Protein AF-A0A950VRS2-F1 (afdb_monomer_lite)

Secondary structure (DSSP, 8-state):
-HHHHHHHHHHH-SS-EEEEEETTHHHHHHHHHHH-GGGEEEEEEES-GGGSSS--PPPPSSHHHHHHHHHSSS-S-SSPPPHHHHHHH---GGGHHHHHHHHHHHHHHT-----PPP-

Radius of gyration: 16.04 Å; chains: 1; bounding box: 34×36×40 Å

pLDDT: mean 80.58, std 12.39, range [45.97, 95.31]

Structure (mmCIF, N/CA/C/O backbone):
data_AF-A0A950VRS2-F1
#
_entry.id   AF-A0A950VRS2-F1
#
loop_
_atom_site.group_PDB
_atom_site.id
_atom_site.type_symbol
_atom_site.label_atom_id
_atom_site.label_alt_id
_atom_site.label_comp_id
_atom_site.label_asym_id
_atom_site.label_entity_id
_atom_site.label_seq_id
_atom_site.pdbx_PDB_ins_code
_atom_site.Cartn_x
_atom_site.Cartn_y
_atom_site.Cartn_z
_atom_site.occupancy
_atom_site.B_iso_or_equiv
_atom_site.auth_seq_id
_atom_site.auth_comp_id
_atom_site.auth_asym_id
_atom_site.auth_atom_id
_atom_site.pdbx_PDB_model_num
ATOM 1 N N . MET A 1 1 ? -1.897 14.191 -4.324 1.00 53.47 1 MET A N 1
ATOM 2 C CA . MET A 1 1 ? -2.161 12.873 -3.709 1.00 53.47 1 MET A CA 1
ATOM 3 C C . MET A 1 1 ? -2.259 12.860 -2.183 1.00 53.47 1 MET A C 1
ATOM 5 O O . MET A 1 1 ? -3.172 12.195 -1.732 1.00 53.47 1 MET A O 1
ATOM 9 N N . ARG A 1 2 ? -1.428 13.569 -1.384 1.00 52.38 2 ARG A N 1
ATOM 10 C CA . ARG A 1 2 ? -1.489 13.465 0.104 1.00 52.38 2 ARG A CA 1
ATOM 11 C C . ARG A 1 2 ? -2.895 13.624 0.705 1.00 52.38 2 ARG A C 1
ATOM 13 O O . ARG A 1 2 ? -3.291 12.785 1.491 1.00 52.38 2 ARG A O 1
ATOM 20 N N . ARG A 1 3 ? -3.650 14.648 0.285 1.00 64.62 3 ARG A N 1
ATOM 21 C CA . ARG A 1 3 ? -5.054 14.836 0.696 1.00 64.62 3 ARG A CA 1
ATOM 22 C C . ARG A 1 3 ? -6.018 13.865 0.019 1.00 64.62 3 ARG A C 1
ATOM 24 O O . ARG A 1 3 ? -6.899 13.338 0.664 1.00 64.62 3 ARG A O 1
ATOM 31 N N . ALA A 1 4 ? -5.811 13.565 -1.262 1.00 75.88 4 ALA A N 1
ATOM 32 C CA . ALA A 1 4 ? -6.751 12.753 -2.034 1.00 75.88 4 ALA A CA 1
ATOM 33 C C . ALA A 1 4 ? -6.973 11.349 -1.441 1.00 75.88 4 ALA A C 1
ATOM 35 O O . ALA A 1 4 ? -8.105 10.885 -1.411 1.00 75.88 4 ALA A O 1
ATOM 36 N N . SER A 1 5 ? -5.918 10.684 -0.957 1.00 83.19 5 SER A N 1
ATOM 37 C CA . SER A 1 5 ? -6.047 9.339 -0.380 1.00 83.19 5 SER A CA 1
ATOM 38 C C . SER A 1 5 ? -6.738 9.348 0.984 1.00 83.19 5 SER A C 1
ATOM 40 O O . SER A 1 5 ? -7.622 8.528 1.211 1.00 83.19 5 SER A O 1
ATOM 42 N N . SER A 1 6 ? -6.384 10.272 1.880 1.00 87.75 6 SER A N 1
ATOM 43 C CA . SER A 1 6 ? -7.021 10.350 3.197 1.00 87.75 6 SER A CA 1
ATOM 44 C C . SER A 1 6 ? -8.434 10.927 3.141 1.00 87.75 6 SER A C 1
ATOM 46 O O . SER A 1 6 ? -9.313 10.433 3.842 1.00 87.75 6 SER A O 1
ATOM 48 N N . ASP A 1 7 ? -8.689 11.903 2.268 1.00 90.06 7 ASP A N 1
ATOM 49 C CA . ASP A 1 7 ? -10.033 12.424 1.999 1.00 90.06 7 ASP A CA 1
ATOM 50 C C . ASP A 1 7 ? -10.935 11.321 1.431 1.00 90.06 7 ASP A C 1
ATOM 52 O O . ASP A 1 7 ? -12.078 11.186 1.861 1.00 90.06 7 ASP A O 1
ATOM 56 N N . PHE A 1 8 ? -10.416 10.488 0.520 1.00 89.81 8 PHE A N 1
ATOM 57 C CA . PHE A 1 8 ? -11.150 9.331 0.011 1.00 89.81 8 PHE A CA 1
ATOM 58 C C . PHE A 1 8 ? -11.486 8.336 1.124 1.00 89.81 8 PHE A C 1
ATOM 60 O O . PHE A 1 8 ? -12.648 7.972 1.261 1.00 89.81 8 PHE A O 1
ATOM 67 N N . ILE A 1 9 ? -10.502 7.932 1.939 1.00 92.62 9 ILE A N 1
ATOM 68 C CA . ILE A 1 9 ? -10.727 6.989 3.047 1.00 92.62 9 ILE A CA 1
ATOM 69 C C . ILE A 1 9 ? -11.814 7.521 3.982 1.00 92.62 9 ILE A C 1
ATOM 71 O O . ILE A 1 9 ? -12.787 6.820 4.231 1.00 92.62 9 ILE A O 1
ATOM 75 N N . ARG A 1 10 ? -11.704 8.780 4.420 1.00 92.81 10 ARG A N 1
ATOM 76 C CA . ARG A 1 10 ? -12.702 9.421 5.293 1.00 92.81 10 ARG A CA 1
ATOM 77 C C . ARG A 1 10 ? -14.090 9.517 4.663 1.00 92.81 10 ARG A C 1
ATOM 79 O O . ARG A 1 10 ? -15.080 9.554 5.383 1.00 92.81 10 ARG A O 1
ATOM 86 N N . ALA A 1 11 ? -14.171 9.615 3.338 1.00 94.81 11 ALA A N 1
ATOM 87 C CA . ALA A 1 11 ? -15.443 9.706 2.633 1.00 94.81 11 ALA A CA 1
ATOM 88 C C . ALA A 1 11 ? -16.148 8.348 2.482 1.00 94.81 11 ALA A C 1
ATOM 90 O O . ALA A 1 11 ? -17.363 8.328 2.295 1.00 94.81 11 ALA A O 1
ATOM 91 N N . VAL A 1 12 ? -15.409 7.232 2.520 1.00 95.00 12 VAL A N 1
ATOM 92 C CA . VAL A 1 12 ? -15.947 5.897 2.192 1.00 95.00 12 VAL A CA 1
ATOM 93 C C . VAL A 1 12 ? -15.87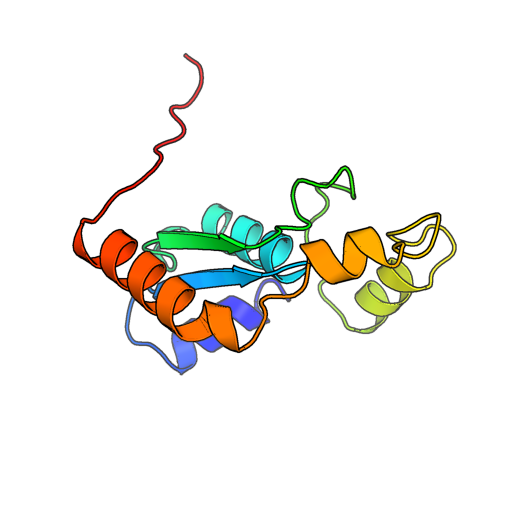0 4.885 3.334 1.00 95.00 12 VAL A C 1
ATOM 95 O O . VAL A 1 12 ? -16.558 3.869 3.275 1.00 95.00 12 VAL A O 1
ATOM 98 N N . VAL A 1 13 ? -15.061 5.145 4.361 1.00 93.19 13 VAL A N 1
ATOM 99 C CA . VAL A 1 13 ? -14.891 4.276 5.530 1.00 93.19 13 VAL A CA 1
ATOM 100 C C . VAL A 1 13 ? -15.084 5.085 6.809 1.00 93.19 13 VAL A C 1
ATOM 102 O O . VAL A 1 13 ? -14.532 6.174 6.954 1.00 93.19 13 VAL A O 1
ATOM 105 N N . ASP A 1 14 ? -15.834 4.524 7.755 1.00 91.62 14 ASP A N 1
ATOM 106 C CA . ASP A 1 14 ? -15.971 5.064 9.108 1.00 91.62 14 ASP A CA 1
ATOM 107 C C . ASP A 1 14 ? -14.961 4.386 10.048 1.00 91.62 14 ASP A C 1
ATOM 109 O O . ASP A 1 14 ? -15.263 3.383 10.694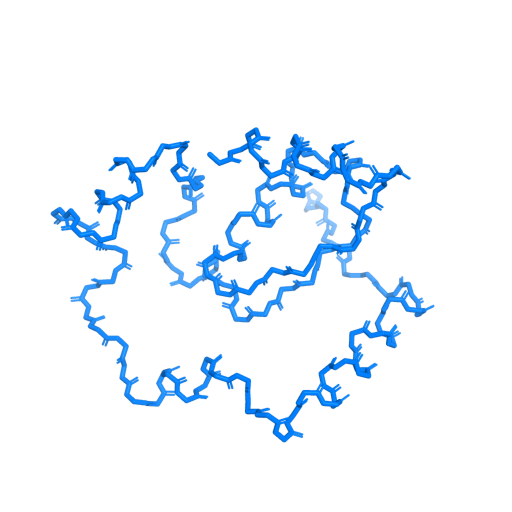 1.00 91.62 14 ASP A O 1
ATOM 113 N N . GLY A 1 15 ? -13.721 4.888 10.051 1.00 93.12 15 GLY A N 1
ATOM 114 C CA . GLY A 1 15 ? -12.643 4.394 10.914 1.00 93.12 15 GLY A CA 1
ATOM 115 C C . GLY A 1 15 ? -11.309 4.140 10.199 1.00 93.12 15 GLY A C 1
ATOM 116 O O . GLY A 1 15 ? -11.158 4.477 9.020 1.00 93.12 15 GLY A O 1
ATOM 117 N N . PRO A 1 16 ? -10.313 3.585 10.919 1.00 94.75 16 PRO A N 1
ATOM 118 C CA . PRO A 1 16 ? -9.022 3.237 10.340 1.00 94.75 16 PRO A CA 1
ATOM 119 C C . PRO A 1 16 ? -9.140 2.046 9.378 1.00 94.75 16 PRO A C 1
ATOM 121 O O . PRO A 1 16 ? -10.053 1.228 9.484 1.00 94.75 16 PRO A O 1
ATOM 124 N N . VAL A 1 17 ? -8.197 1.938 8.440 1.00 95.31 17 VAL A N 1
ATOM 125 C CA . VAL A 1 17 ? -8.188 0.889 7.409 1.00 95.31 17 VAL A CA 1
ATOM 126 C C . VAL A 1 17 ? -6.938 0.016 7.470 1.00 95.31 17 VAL A C 1
ATOM 128 O O . VAL A 1 17 ? -5.844 0.496 7.778 1.00 95.31 17 VAL A O 1
ATOM 131 N N . HIS A 1 18 ? -7.075 -1.250 7.069 1.00 94.62 18 HIS A N 1
ATOM 132 C CA . HIS A 1 18 ? -5.935 -2.040 6.607 1.00 94.62 18 HIS A CA 1
ATOM 133 C C . HIS A 1 18 ? -5.592 -1.599 5.180 1.00 94.62 18 HIS A C 1
ATOM 135 O O . HIS A 1 18 ? -6.338 -1.842 4.230 1.00 94.62 18 HIS A O 1
ATOM 141 N N . LEU A 1 19 ? -4.470 -0.905 5.033 1.00 93.69 19 LEU A N 1
ATOM 142 C CA . LEU A 1 19 ? -4.017 -0.342 3.776 1.00 93.69 19 LEU A CA 1
ATOM 143 C C . LEU A 1 19 ? -3.092 -1.322 3.057 1.00 93.69 19 LEU A C 1
ATOM 145 O O . LEU A 1 19 ? -1.955 -1.539 3.470 1.00 93.69 19 LEU A O 1
ATOM 149 N N . LEU A 1 20 ? -3.567 -1.874 1.945 1.00 93.50 20 LEU A N 1
ATOM 150 C CA . LEU A 1 20 ? -2.760 -2.674 1.031 1.00 93.50 20 LEU A CA 1
ATOM 151 C C . LEU A 1 20 ? -2.214 -1.780 -0.081 1.00 93.50 20 LEU A C 1
ATOM 153 O O . LEU A 1 20 ? -2.976 -1.114 -0.782 1.00 93.50 20 LEU A O 1
ATOM 157 N N . ALA A 1 21 ? -0.894 -1.754 -0.236 1.00 91.62 21 ALA A N 1
ATOM 158 C CA . ALA A 1 21 ? -0.209 -0.856 -1.152 1.00 91.62 21 ALA A CA 1
ATOM 159 C C . ALA A 1 21 ? 0.818 -1.613 -2.004 1.00 91.62 21 ALA A C 1
ATOM 161 O O . ALA A 1 21 ? 1.789 -2.179 -1.499 1.00 91.62 21 ALA A O 1
ATOM 162 N N . GLU A 1 22 ? 0.587 -1.605 -3.314 1.00 89.75 22 GLU A N 1
ATOM 163 C CA . GLU A 1 22 ? 1.346 -2.370 -4.302 1.00 89.75 22 GLU A CA 1
ATOM 164 C C . GLU A 1 22 ? 2.151 -1.435 -5.217 1.00 89.75 22 GLU A C 1
ATOM 166 O O . GLU A 1 22 ? 1.703 -0.325 -5.520 1.00 89.75 22 GLU A O 1
ATOM 171 N N . SER A 1 23 ? 3.360 -1.836 -5.623 1.00 86.69 23 SER A N 1
ATOM 172 C CA . SER A 1 23 ? 4.189 -1.077 -6.573 1.00 86.69 23 SER A CA 1
ATOM 173 C C . SER A 1 23 ? 4.438 0.380 -6.133 1.00 86.69 23 SER A C 1
ATOM 175 O O . SER A 1 23 ? 4.819 0.656 -4.988 1.00 86.69 23 SER A O 1
ATOM 177 N N . ALA A 1 24 ? 4.195 1.343 -7.031 1.00 79.56 24 ALA A N 1
ATOM 178 C CA . ALA A 1 24 ? 4.169 2.781 -6.766 1.00 79.56 24 ALA A CA 1
ATOM 179 C C . ALA A 1 24 ? 3.219 3.169 -5.617 1.00 79.56 24 ALA A C 1
ATOM 181 O O . ALA A 1 24 ? 3.498 4.118 -4.877 1.00 79.56 24 ALA A O 1
ATOM 182 N N . GLY A 1 25 ? 2.136 2.411 -5.422 1.00 85.38 25 GLY A N 1
ATOM 183 C CA . GLY A 1 25 ? 1.227 2.552 -4.291 1.00 85.38 25 GLY A CA 1
ATOM 184 C C . GLY A 1 25 ? 1.938 2.389 -2.951 1.00 85.38 25 GLY A C 1
ATOM 185 O O . GLY A 1 25 ? 1.590 3.095 -2.011 1.00 85.38 25 GLY A O 1
ATOM 186 N N . GLY A 1 26 ? 2.995 1.573 -2.869 1.00 88.38 26 GLY A N 1
ATOM 187 C CA . GLY A 1 26 ? 3.809 1.416 -1.660 1.00 88.38 26 GLY A CA 1
ATOM 188 C C . GLY A 1 26 ? 4.383 2.740 -1.142 1.00 88.38 26 GLY A C 1
ATOM 189 O O . GLY A 1 26 ? 4.354 2.997 0.057 1.00 88.38 26 GLY A O 1
ATOM 190 N N . ALA A 1 27 ? 4.827 3.636 -2.033 1.00 84.56 27 ALA A N 1
ATOM 191 C CA . ALA A 1 27 ? 5.301 4.963 -1.629 1.00 84.56 27 ALA A CA 1
ATOM 192 C C . ALA A 1 27 ? 4.163 5.828 -1.069 1.00 84.56 27 ALA A C 1
ATOM 194 O O . ALA A 1 27 ? 4.338 6.498 -0.052 1.00 84.56 27 ALA A O 1
ATOM 195 N N . ALA A 1 28 ? 2.989 5.800 -1.702 1.00 85.56 28 ALA A N 1
ATOM 196 C CA . ALA A 1 28 ? 1.821 6.519 -1.203 1.00 85.56 28 ALA A CA 1
ATOM 197 C C . ALA A 1 28 ? 1.338 5.966 0.147 1.00 85.56 28 ALA A C 1
ATOM 199 O O . ALA A 1 28 ? 1.070 6.748 1.057 1.00 85.56 28 ALA A O 1
ATOM 200 N N . GLY A 1 29 ? 1.293 4.639 0.294 1.00 90.31 29 GLY A N 1
ATOM 201 C CA . GLY A 1 29 ? 0.872 3.957 1.513 1.00 90.31 29 GLY A CA 1
ATOM 202 C C . GLY A 1 29 ? 1.792 4.235 2.698 1.00 90.31 29 GLY A C 1
ATOM 203 O O . GLY A 1 29 ? 1.302 4.605 3.761 1.00 90.31 29 GLY A O 1
ATOM 204 N N . CYS A 1 30 ? 3.115 4.171 2.504 1.00 89.88 30 CYS A N 1
ATOM 205 C CA . CYS A 1 30 ? 4.082 4.539 3.543 1.00 89.88 30 CYS A CA 1
ATOM 206 C C . CYS A 1 30 ? 3.897 5.990 4.008 1.00 89.88 30 CYS A C 1
ATOM 208 O O . CYS A 1 30 ? 3.834 6.255 5.206 1.00 89.88 30 CYS A O 1
ATOM 210 N N . TRP A 1 31 ? 3.775 6.941 3.075 1.00 88.06 31 TRP A N 1
ATOM 211 C CA . TRP A 1 31 ? 3.592 8.349 3.436 1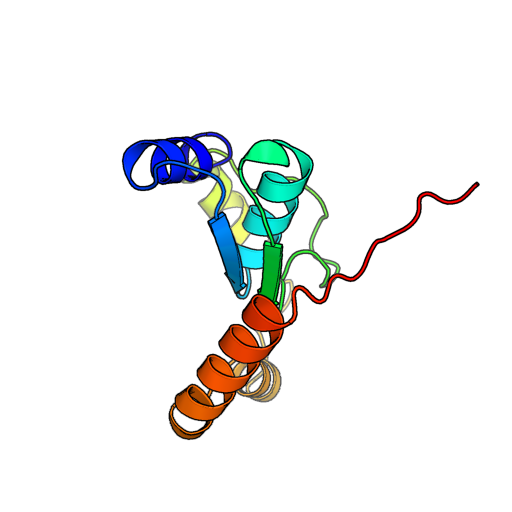.00 88.06 31 TRP A CA 1
ATOM 212 C C . TRP A 1 31 ? 2.254 8.615 4.129 1.00 88.06 31 TRP A C 1
ATOM 214 O O . TRP A 1 31 ? 2.214 9.436 5.041 1.00 88.06 31 TRP A O 1
ATOM 224 N N . LEU A 1 32 ? 1.178 7.931 3.734 1.00 90.06 32 LEU A N 1
ATOM 225 C CA . LEU A 1 32 ? -0.109 8.029 4.422 1.00 90.06 32 LEU A CA 1
ATOM 226 C C . LEU A 1 32 ? -0.014 7.490 5.856 1.00 90.06 32 LEU A C 1
ATOM 228 O O . LEU A 1 32 ? -0.441 8.175 6.777 1.00 90.06 32 LEU A O 1
ATOM 232 N N . ALA A 1 33 ? 0.603 6.322 6.055 1.00 91.81 33 ALA A N 1
ATOM 233 C CA . ALA A 1 33 ? 0.770 5.724 7.380 1.00 91.81 33 ALA A CA 1
ATOM 234 C C . ALA A 1 33 ? 1.632 6.588 8.320 1.00 91.81 33 ALA A C 1
ATOM 236 O O . ALA A 1 33 ? 1.330 6.698 9.502 1.00 91.81 33 ALA A O 1
ATOM 237 N N . VAL A 1 34 ? 2.677 7.241 7.796 1.00 89.62 34 VAL A N 1
ATOM 238 C CA . VAL A 1 34 ? 3.528 8.155 8.580 1.00 89.62 34 VAL A CA 1
ATOM 239 C C . VAL A 1 34 ? 2.795 9.447 8.944 1.00 89.62 34 VAL A C 1
ATOM 241 O O . VAL A 1 34 ? 2.921 9.935 10.064 1.00 89.62 34 VAL A O 1
ATOM 244 N N . LEU A 1 35 ? 2.068 10.041 7.995 1.00 88.56 35 LEU A N 1
ATOM 245 C CA . LEU A 1 35 ? 1.454 11.358 8.184 1.00 88.56 35 LEU A CA 1
ATOM 246 C C . LEU A 1 35 ? 0.105 11.294 8.903 1.00 88.56 35 LEU A C 1
ATOM 248 O O . LEU A 1 35 ? -0.265 12.244 9.589 1.00 88.56 35 LEU A O 1
ATOM 252 N N . GLU A 1 36 ? -0.637 10.204 8.728 1.00 92.75 36 GLU A N 1
ATOM 253 C CA . GLU A 1 36 ? -1.985 10.018 9.265 1.00 92.75 36 GLU A CA 1
ATOM 254 C C . GLU A 1 36 ? -2.114 8.639 9.941 1.00 92.75 36 GLU A C 1
ATOM 256 O O . GLU A 1 36 ? -2.977 7.846 9.564 1.00 92.75 36 GLU A O 1
ATOM 261 N N . PRO A 1 37 ? -1.284 8.334 10.960 1.00 92.75 37 PRO A N 1
ATOM 262 C CA . PRO A 1 37 ? -1.224 7.001 11.567 1.00 92.75 37 PRO A CA 1
ATOM 263 C C . PRO A 1 37 ? -2.561 6.559 12.175 1.00 92.75 37 PRO A C 1
ATOM 265 O O . PRO A 1 37 ? -2.877 5.379 12.175 1.00 92.75 37 PRO A O 1
ATOM 268 N N . ALA A 1 38 ? -3.396 7.502 12.626 1.00 93.25 38 ALA A N 1
ATOM 269 C CA . ALA A 1 38 ? -4.729 7.202 13.150 1.00 93.25 38 ALA A CA 1
ATOM 270 C C . ALA A 1 38 ? -5.726 6.697 12.085 1.00 93.25 38 ALA A C 1
ATOM 272 O O . ALA A 1 38 ? -6.777 6.181 12.450 1.00 93.25 38 ALA A O 1
ATOM 273 N N . LEU A 1 39 ? -5.434 6.864 10.788 1.00 94.44 39 LEU A N 1
ATOM 274 C CA . LEU A 1 39 ? -6.256 6.332 9.694 1.00 94.44 39 LEU A CA 1
ATOM 275 C C . LEU A 1 39 ? -5.798 4.952 9.208 1.00 94.44 39 LEU A C 1
ATOM 277 O O . LEU A 1 39 ? -6.520 4.326 8.436 1.00 94.44 39 LEU A O 1
ATOM 281 N N . 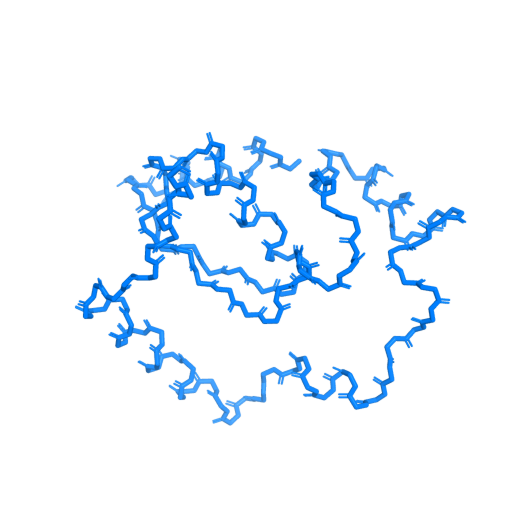VAL A 1 40 ? -4.613 4.484 9.603 1.00 94.38 40 VAL A N 1
ATOM 282 C CA . VAL A 1 40 ? -4.018 3.249 9.079 1.00 94.38 40 VAL A CA 1
ATOM 283 C C . VAL A 1 40 ? -3.810 2.267 10.223 1.00 94.38 40 VAL A C 1
ATOM 285 O O . VAL A 1 40 ? -2.863 2.401 10.991 1.00 94.38 40 VAL A O 1
ATOM 288 N N . ASP A 1 41 ? -4.680 1.261 10.314 1.00 93.75 41 ASP A N 1
ATOM 289 C CA . ASP A 1 41 ? -4.572 0.209 11.332 1.00 93.75 41 ASP A CA 1
ATOM 290 C C . ASP A 1 41 ? -3.445 -0.780 11.001 1.00 93.75 41 ASP A C 1
ATOM 292 O O . ASP A 1 41 ? -2.700 -1.248 11.860 1.00 93.75 41 ASP A O 1
ATOM 296 N N . SER A 1 42 ? -3.273 -1.090 9.714 1.00 92.44 42 SER A N 1
ATOM 297 C CA . SER A 1 42 ? -2.162 -1.915 9.233 1.00 92.44 42 SER A CA 1
ATOM 298 C C . SER A 1 42 ? -1.732 -1.475 7.844 1.00 92.44 42 SER A C 1
ATOM 300 O O . SER A 1 42 ? -2.574 -1.125 7.022 1.00 92.44 42 SER A O 1
ATOM 302 N N . LEU A 1 43 ? -0.431 -1.530 7.559 1.00 92.75 43 LEU A N 1
ATOM 303 C CA . LEU A 1 43 ? 0.123 -1.284 6.228 1.00 92.75 43 LEU A CA 1
ATOM 304 C C . LEU A 1 43 ? 0.716 -2.583 5.675 1.00 92.75 43 LEU A C 1
ATOM 306 O O . LEU A 1 43 ? 1.684 -3.109 6.220 1.00 92.75 43 LEU A O 1
ATOM 310 N N . ILE A 1 44 ? 0.150 -3.075 4.576 1.00 92.94 44 ILE A N 1
ATOM 311 C CA . ILE A 1 44 ? 0.595 -4.280 3.874 1.00 92.94 44 ILE A CA 1
ATOM 312 C C . ILE A 1 44 ? 1.230 -3.846 2.557 1.00 92.94 44 ILE A C 1
ATOM 314 O O . ILE A 1 44 ? 0.573 -3.246 1.705 1.00 92.94 44 ILE A O 1
ATOM 318 N N . LEU A 1 45 ? 2.515 -4.144 2.387 1.00 90.06 45 LEU A N 1
ATOM 319 C CA . LEU A 1 45 ? 3.293 -3.721 1.227 1.00 90.06 45 LEU A CA 1
ATOM 320 C C . LEU A 1 45 ? 3.562 -4.890 0.285 1.00 90.06 45 LEU A C 1
ATOM 322 O O . LEU A 1 45 ? 4.064 -5.930 0.705 1.00 90.06 45 LEU A O 1
ATOM 326 N N . VAL A 1 46 ? 3.289 -4.689 -1.004 1.00 89.44 46 VAL A N 1
ATOM 327 C CA . VAL A 1 46 ? 3.529 -5.680 -2.062 1.00 89.44 46 VAL A CA 1
ATOM 328 C C . VAL A 1 46 ? 4.420 -5.056 -3.128 1.00 89.44 46 VAL A C 1
ATOM 330 O O . VAL A 1 46 ? 4.050 -4.057 -3.736 1.00 89.44 46 VAL A O 1
ATOM 333 N N . ALA A 1 47 ? 5.621 -5.605 -3.328 1.00 86.19 47 ALA A N 1
ATOM 334 C CA . ALA A 1 47 ? 6.631 -5.041 -4.234 1.00 86.19 47 ALA A CA 1
ATOM 335 C C . ALA A 1 47 ? 6.774 -3.495 -4.123 1.00 86.19 47 ALA A C 1
ATOM 337 O O . ALA A 1 47 ? 6.653 -2.787 -5.125 1.00 86.19 47 ALA A O 1
ATOM 338 N N . PRO A 1 48 ? 6.964 -2.931 -2.911 1.00 85.19 48 PRO A N 1
ATOM 339 C CA . PRO A 1 48 ? 6.847 -1.491 -2.692 1.00 85.19 48 PRO A CA 1
ATOM 340 C C . PRO A 1 48 ? 7.980 -0.692 -3.349 1.00 85.19 48 PRO A C 1
ATOM 342 O O . PRO A 1 48 ? 9.145 -0.790 -2.962 1.00 85.19 48 PRO A O 1
ATOM 345 N N . ALA A 1 49 ? 7.621 0.229 -4.245 1.00 77.81 49 ALA A N 1
ATOM 346 C CA . ALA A 1 49 ? 8.576 1.140 -4.883 1.00 77.81 49 ALA A CA 1
ATOM 347 C C . ALA A 1 49 ? 9.241 2.121 -3.894 1.00 77.81 49 ALA A C 1
ATOM 349 O O . ALA A 1 49 ? 10.258 2.729 -4.218 1.00 77.81 49 ALA A O 1
ATOM 350 N N . ALA A 1 50 ? 8.691 2.262 -2.680 1.00 74.31 50 ALA A N 1
ATOM 351 C CA . ALA A 1 50 ? 9.204 3.135 -1.621 1.00 74.31 50 ALA A CA 1
ATOM 352 C C . ALA A 1 50 ? 10.650 2.821 -1.195 1.00 74.31 50 ALA A C 1
ATOM 354 O O . ALA A 1 50 ? 11.340 3.703 -0.681 1.00 74.31 50 ALA A O 1
ATOM 355 N N . PHE A 1 51 ? 11.094 1.573 -1.390 1.00 74.06 51 PHE A N 1
ATOM 356 C CA . PHE A 1 51 ? 12.396 1.082 -0.929 1.00 74.06 51 PHE A CA 1
ATOM 357 C C . PHE A 1 51 ? 13.348 0.699 -2.069 1.00 74.06 51 PHE A C 1
ATOM 359 O O . PHE A 1 51 ? 14.486 0.321 -1.813 1.00 74.06 51 PHE A O 1
ATOM 366 N N . ALA A 1 52 ? 12.925 0.829 -3.328 1.00 65.19 52 ALA A N 1
ATOM 367 C CA . ALA A 1 52 ? 13.675 0.373 -4.501 1.00 65.19 52 ALA A CA 1
ATOM 368 C C . ALA A 1 52 ? 14.812 1.330 -4.935 1.00 65.19 52 ALA A C 1
ATOM 370 O O . ALA A 1 52 ? 15.116 1.435 -6.118 1.00 65.19 52 ALA A O 1
ATOM 371 N N . GLY A 1 53 ? 15.394 2.113 -4.017 1.00 56.62 53 GLY A N 1
ATOM 372 C CA . GLY A 1 53 ? 16.411 3.135 -4.328 1.00 56.62 53 GLY A CA 1
ATOM 373 C C . GLY A 1 53 ? 15.892 4.357 -5.109 1.00 56.62 53 GLY A C 1
ATOM 374 O O . GLY A 1 53 ? 16.586 5.368 -5.219 1.00 56.62 53 GLY A O 1
ATOM 375 N N . ALA A 1 54 ? 14.652 4.311 -5.603 1.00 53.03 54 ALA A N 1
ATOM 376 C CA . ALA A 1 54 ? 13.936 5.452 -6.147 1.00 53.03 54 ALA A CA 1
ATOM 377 C C . ALA A 1 54 ? 13.598 6.424 -5.008 1.00 53.03 54 ALA A C 1
ATOM 379 O O . ALA A 1 54 ? 12.919 6.057 -4.056 1.00 53.03 54 ALA A O 1
ATOM 380 N N . SER A 1 55 ? 14.104 7.656 -5.118 1.00 55.66 55 SER A N 1
ATOM 381 C CA . SER A 1 55 ? 13.887 8.805 -4.226 1.00 55.66 55 SER A CA 1
ATOM 382 C C . SER A 1 55 ? 12.815 8.620 -3.134 1.00 55.66 55 SER A C 1
ATOM 384 O O . SER A 1 55 ? 11.621 8.547 -3.438 1.00 55.66 55 SER A O 1
ATOM 386 N N . HIS A 1 56 ? 13.232 8.707 -1.861 1.00 64.69 56 HIS A N 1
ATOM 387 C CA . HIS A 1 56 ? 12.351 8.799 -0.682 1.00 64.69 56 HIS A CA 1
ATOM 388 C C . HIS A 1 56 ? 11.467 10.059 -0.666 1.00 64.69 56 HIS A C 1
ATOM 390 O O . HIS A 1 56 ? 10.764 10.325 0.310 1.00 64.69 56 HIS A O 1
ATOM 396 N N . ALA A 1 57 ? 11.505 10.869 -1.727 1.00 69.50 57 ALA A N 1
ATOM 397 C CA . ALA A 1 57 ? 10.661 12.032 -1.847 1.00 69.50 57 ALA A CA 1
ATOM 398 C C . ALA A 1 57 ? 9.177 11.629 -1.835 1.00 69.50 57 ALA A C 1
ATOM 400 O O . ALA A 1 57 ? 8.786 10.650 -2.489 1.00 69.50 57 ALA A O 1
ATOM 401 N N . PRO A 1 58 ? 8.339 12.424 -1.151 1.00 68.56 58 PRO A N 1
ATOM 402 C CA . PRO A 1 58 ? 6.904 12.204 -1.111 1.00 68.56 58 PRO A CA 1
ATOM 403 C C . PRO A 1 58 ? 6.312 12.103 -2.520 1.00 68.56 58 PRO A C 1
ATOM 405 O O . PRO A 1 58 ? 6.829 12.724 -3.459 1.00 68.56 58 PRO A O 1
ATOM 408 N N . PRO A 1 59 ? 5.225 11.330 -2.692 1.00 72.12 59 PRO A N 1
ATOM 409 C CA . PRO A 1 59 ? 4.566 11.223 -3.980 1.00 72.12 59 PRO A CA 1
ATOM 410 C C . PRO A 1 59 ? 4.116 12.615 -4.459 1.00 72.12 59 PRO A C 1
ATOM 412 O O . PRO A 1 59 ? 3.664 13.430 -3.639 1.00 72.12 59 PRO A O 1
ATOM 415 N N . PRO A 1 60 ? 4.226 12.902 -5.770 1.00 76.31 60 PRO A N 1
ATOM 416 C CA . PRO A 1 60 ? 3.776 14.161 -6.348 1.00 76.31 60 PRO A CA 1
ATOM 417 C C . PRO A 1 60 ? 2.325 14.490 -5.981 1.00 76.31 60 PRO A C 1
ATOM 419 O O . PRO A 1 60 ? 1.465 13.611 -5.866 1.00 76.31 60 PRO A O 1
ATOM 422 N N . SER A 1 61 ? 2.030 15.772 -5.760 1.00 76.56 61 SER A N 1
ATOM 423 C CA . SER A 1 61 ? 0.695 16.194 -5.332 1.00 76.56 61 SER A CA 1
ATOM 424 C C . SER A 1 61 ? -0.273 16.487 -6.480 1.00 76.56 61 SER A C 1
ATOM 426 O O . SER A 1 61 ? -1.473 16.440 -6.207 1.00 76.56 61 SER A O 1
ATOM 428 N N . SER A 1 62 ? 0.215 16.703 -7.708 1.00 78.12 62 SER A N 1
ATOM 429 C CA . SER A 1 62 ? -0.581 17.014 -8.905 1.00 78.12 62 SER A CA 1
ATOM 430 C C . SER A 1 62 ? -0.294 16.054 -10.076 1.00 78.12 62 SER A C 1
ATOM 432 O O . SER A 1 62 ? 0.759 15.404 -10.073 1.00 78.12 62 SER A O 1
ATOM 434 N N . PRO A 1 63 ? -1.199 15.962 -11.072 1.00 76.19 63 PRO A N 1
ATOM 435 C CA . PRO A 1 63 ? -0.967 15.202 -12.302 1.00 76.19 63 PRO A CA 1
ATOM 436 C C . PRO A 1 63 ? 0.302 15.632 -13.051 1.00 76.19 63 PRO A C 1
ATOM 438 O O . PRO A 1 63 ? 1.101 14.780 -13.423 1.00 76.19 63 PRO A O 1
ATOM 441 N N . GLU A 1 64 ? 0.551 16.936 -13.182 1.00 82.50 64 GLU A N 1
ATOM 442 C CA . GLU A 1 64 ? 1.716 17.486 -13.896 1.00 82.50 64 GLU A CA 1
ATOM 443 C C . GLU A 1 64 ? 3.027 17.096 -13.200 1.00 82.50 64 GLU A C 1
ATOM 445 O O . GLU A 1 64 ? 4.017 16.729 -13.832 1.00 82.50 64 GLU A O 1
ATOM 450 N N . ALA A 1 65 ? 3.034 17.124 -11.866 1.00 79.94 65 ALA A N 1
ATOM 451 C CA . ALA A 1 65 ? 4.188 16.707 -11.082 1.00 79.94 65 ALA A CA 1
ATOM 452 C C . ALA A 1 65 ? 4.418 15.183 -11.151 1.00 79.94 65 ALA A C 1
ATOM 454 O O . ALA A 1 65 ? 5.555 14.726 -11.019 1.00 79.94 65 ALA A O 1
ATOM 455 N N . MET A 1 66 ? 3.360 14.392 -11.363 1.00 79.38 66 MET A N 1
ATOM 456 C CA . MET A 1 66 ? 3.477 12.956 -11.626 1.00 79.38 66 MET A CA 1
ATOM 457 C C . MET A 1 66 ? 4.066 12.697 -13.014 1.00 79.38 66 MET A C 1
ATOM 459 O O . MET A 1 66 ? 5.004 11.914 -13.135 1.00 79.38 66 MET A O 1
ATOM 463 N N . GLU A 1 67 ? 3.581 13.398 -1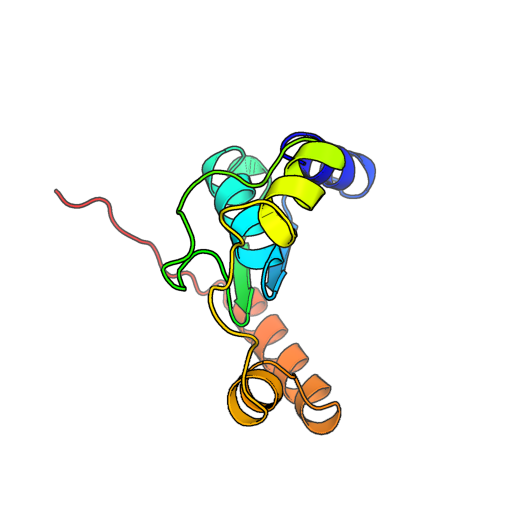4.038 1.00 76.06 67 GLU A N 1
ATOM 464 C CA . GLU A 1 67 ? 4.087 13.298 -15.409 1.00 76.06 67 GLU A CA 1
ATOM 465 C C . GLU A 1 67 ? 5.586 13.620 -15.478 1.00 76.06 67 GLU A C 1
ATOM 467 O O . GLU A 1 67 ? 6.367 12.837 -16.014 1.00 76.06 67 GLU A O 1
ATOM 472 N N . LEU A 1 68 ? 6.021 14.700 -14.821 1.00 78.75 68 LEU A N 1
ATOM 473 C CA . LEU A 1 68 ? 7.439 15.057 -14.713 1.00 78.75 68 LEU A CA 1
ATOM 474 C C . LEU A 1 68 ? 8.280 14.001 -13.980 1.00 78.75 68 LEU A C 1
ATOM 476 O O . LEU A 1 68 ? 9.447 13.813 -14.314 1.00 78.75 68 LEU A O 1
ATOM 480 N N . ARG A 1 69 ? 7.724 13.307 -12.980 1.00 76.00 69 ARG A N 1
ATOM 481 C CA . ARG A 1 69 ? 8.442 12.242 -12.259 1.00 76.00 69 ARG A CA 1
ATOM 482 C C . ARG A 1 69 ? 8.599 10.978 -13.108 1.00 76.00 69 ARG A C 1
ATOM 484 O O . ARG A 1 69 ? 9.604 10.282 -12.976 1.00 76.00 69 ARG A O 1
ATOM 491 N N . LEU A 1 70 ? 7.613 10.678 -13.951 1.00 73.56 70 LEU A N 1
ATOM 492 C CA . LEU A 1 70 ? 7.604 9.482 -14.795 1.00 73.56 70 LEU A CA 1
ATOM 493 C C . LEU A 1 70 ? 8.392 9.678 -16.095 1.00 73.56 70 LEU A C 1
ATOM 495 O O . LEU A 1 70 ? 9.156 8.798 -16.476 1.00 73.56 70 LEU A O 1
ATOM 499 N N . PHE A 1 71 ? 8.230 10.831 -16.747 1.00 75.25 71 PHE A N 1
ATOM 500 C CA . PHE A 1 71 ? 8.718 11.084 -18.108 1.00 75.25 71 PHE A CA 1
ATOM 501 C C . PHE A 1 71 ? 9.653 12.294 -18.220 1.00 75.25 71 PHE A C 1
ATOM 503 O O . PHE A 1 71 ? 10.129 12.609 -19.309 1.00 75.25 71 PHE A O 1
ATOM 510 N N . GLY A 1 72 ? 9.904 13.006 -17.120 1.00 75.75 72 GLY A N 1
ATOM 511 C CA . GLY A 1 72 ? 10.774 14.177 -17.120 1.00 75.75 72 GLY A CA 1
ATOM 512 C C . GLY A 1 72 ? 12.261 13.834 -17.274 1.00 75.75 72 GLY A C 1
ATOM 513 O O . GLY A 1 72 ? 12.645 12.670 -17.336 1.00 75.75 72 GLY A O 1
ATOM 514 N N . PRO A 1 73 ? 13.142 14.851 -17.275 1.00 73.94 73 PRO A N 1
ATOM 515 C CA . PRO A 1 73 ? 14.572 14.704 -17.584 1.00 73.94 73 PRO A CA 1
ATOM 516 C C . PRO A 1 73 ? 15.372 13.847 -16.583 1.00 73.94 73 PRO A C 1
ATOM 518 O O . PRO A 1 73 ? 16.543 13.562 -16.816 1.00 73.94 73 PRO A O 1
ATOM 521 N N . ARG A 1 74 ? 14.763 13.457 -15.457 1.00 70.00 74 ARG A N 1
ATOM 522 C CA . ARG A 1 74 ? 15.297 12.502 -14.477 1.00 70.00 74 ARG A CA 1
ATOM 523 C C . ARG A 1 74 ? 14.181 11.521 -14.102 1.00 70.00 74 ARG A C 1
ATOM 525 O O . ARG A 1 74 ? 13.573 11.691 -13.043 1.00 70.00 74 ARG A O 1
ATOM 532 N N . PRO A 1 75 ? 13.853 10.573 -14.993 1.00 65.81 75 PRO A N 1
ATOM 533 C CA . PRO A 1 75 ? 12.756 9.646 -14.764 1.00 65.81 75 PRO A CA 1
ATOM 534 C C . PRO A 1 75 ? 13.066 8.735 -13.572 1.00 65.81 75 PRO A C 1
ATOM 536 O O . PRO A 1 75 ? 14.226 8.488 -13.240 1.00 65.81 75 PRO A O 1
ATOM 539 N N . ALA A 1 76 ? 12.016 8.214 -12.934 1.00 64.56 76 ALA A N 1
ATOM 540 C CA . ALA A 1 76 ? 12.145 7.268 -11.824 1.00 64.56 76 ALA A CA 1
ATOM 541 C C . ALA A 1 76 ? 12.912 5.978 -12.193 1.00 64.56 76 ALA A C 1
ATOM 543 O O . ALA A 1 76 ? 13.398 5.292 -11.295 1.00 64.56 76 ALA A O 1
ATOM 544 N N . TRP A 1 77 ? 13.046 5.679 -13.489 1.00 61.69 77 TRP A N 1
ATOM 545 C CA . TRP A 1 77 ? 13.803 4.553 -14.028 1.00 61.69 77 TRP A CA 1
ATOM 546 C C . TRP A 1 77 ? 14.772 5.034 -15.110 1.00 61.69 77 TRP A C 1
ATOM 548 O O . TRP A 1 77 ? 14.352 5.680 -16.067 1.00 61.69 77 TRP A O 1
ATOM 558 N N . SER A 1 78 ? 16.060 4.716 -14.965 1.00 66.75 78 SER A N 1
ATOM 559 C CA . SER A 1 78 ? 17.087 5.004 -15.979 1.00 66.75 78 SER A CA 1
ATOM 560 C C . SER A 1 78 ? 17.060 4.013 -17.143 1.00 66.75 78 SER A C 1
ATOM 562 O O . SER A 1 78 ? 17.425 4.370 -18.259 1.00 66.75 78 SER A O 1
ATOM 564 N N . GLU A 1 79 ? 16.598 2.789 -16.887 1.00 70.75 79 GLU A N 1
ATOM 565 C CA . GLU A 1 79 ? 16.391 1.730 -17.872 1.00 70.75 79 GLU A CA 1
ATOM 566 C C . GLU A 1 79 ? 15.010 1.095 -17.644 1.00 70.75 79 GLU A C 1
ATOM 568 O O . GLU A 1 79 ? 14.549 1.028 -16.500 1.00 70.75 79 GLU A O 1
ATOM 573 N N . PRO A 1 80 ? 14.306 0.659 -18.703 1.00 68.94 80 PRO A N 1
ATOM 574 C CA . PRO A 1 80 ? 13.017 -0.001 -18.545 1.00 68.94 80 PRO A CA 1
ATOM 575 C C . PRO A 1 80 ? 13.167 -1.347 -17.807 1.00 68.94 80 PRO A C 1
ATOM 577 O O . PRO A 1 80 ? 14.166 -2.034 -18.015 1.00 68.94 80 PRO A O 1
ATOM 580 N N . PRO A 1 81 ? 12.157 -1.786 -17.026 1.00 73.25 81 PRO A N 1
ATOM 581 C CA . PRO A 1 81 ? 12.193 -3.083 -16.351 1.00 73.25 81 PRO A CA 1
ATOM 582 C C . PRO A 1 81 ? 12.351 -4.231 -17.350 1.00 73.25 81 PRO A C 1
ATOM 584 O O . PRO A 1 81 ? 11.647 -4.266 -18.376 1.00 73.25 81 PRO A O 1
ATOM 587 N N . THR A 1 82 ? 13.222 -5.183 -17.018 1.00 82.38 82 THR A N 1
ATOM 588 C CA . THR A 1 82 ? 13.436 -6.407 -17.794 1.00 82.38 82 THR A CA 1
ATOM 589 C C . THR A 1 82 ? 12.188 -7.296 -17.783 1.00 82.38 82 THR A C 1
ATOM 591 O O . THR A 1 82 ? 11.233 -7.078 -17.033 1.00 82.38 82 THR A O 1
ATOM 594 N N . GLY A 1 83 ? 12.163 -8.324 -18.637 1.00 79.62 83 GLY A N 1
ATOM 595 C CA . GLY A 1 83 ? 11.086 -9.319 -18.607 1.00 79.62 83 GLY A CA 1
ATOM 596 C C . GLY A 1 83 ? 11.010 -10.065 -17.270 1.00 79.62 83 GLY A C 1
ATOM 597 O O . GLY A 1 83 ? 9.913 -10.364 -16.803 1.00 79.62 83 GLY A O 1
ATOM 598 N N . GLU A 1 84 ? 12.160 -10.304 -16.639 1.00 81.19 84 GLU A N 1
ATOM 599 C CA . GLU A 1 84 ? 12.260 -10.933 -15.321 1.00 81.19 84 GLU A CA 1
ATOM 600 C C . GLU A 1 84 ? 11.710 -10.016 -14.223 1.00 81.19 84 GLU A C 1
ATOM 602 O O . GLU A 1 84 ? 10.870 -10.456 -13.440 1.00 81.19 84 GLU A O 1
ATOM 607 N N . ASP A 1 85 ? 12.058 -8.722 -14.242 1.00 77.00 85 ASP A N 1
ATOM 608 C CA . ASP A 1 85 ? 11.515 -7.735 -13.296 1.00 77.00 85 ASP A CA 1
ATOM 609 C C . ASP A 1 85 ? 9.986 -7.675 -13.364 1.00 77.00 85 ASP A C 1
ATOM 611 O O . ASP A 1 85 ? 9.296 -7.649 -12.346 1.00 77.00 85 ASP A O 1
ATOM 615 N N . ARG A 1 86 ? 9.428 -7.696 -14.581 1.00 78.88 86 ARG A N 1
ATOM 616 C CA . ARG A 1 86 ? 7.973 -7.691 -14.789 1.00 78.88 86 ARG A CA 1
ATOM 617 C C . ARG A 1 86 ? 7.317 -8.973 -14.289 1.00 78.88 86 ARG A C 1
ATOM 619 O O . ARG A 1 86 ? 6.227 -8.907 -13.728 1.00 78.88 86 ARG A O 1
ATOM 626 N N . ALA A 1 87 ? 7.954 -10.123 -14.498 1.00 77.62 87 ALA A N 1
ATOM 627 C CA . ALA A 1 87 ? 7.442 -11.405 -14.030 1.00 77.62 87 ALA A CA 1
ATOM 628 C C . ALA A 1 87 ? 7.465 -11.497 -12.498 1.00 77.62 87 ALA A C 1
ATOM 630 O O . ALA A 1 87 ? 6.493 -11.963 -11.911 1.00 77.62 87 ALA A O 1
ATOM 631 N N . ALA A 1 88 ? 8.526 -11.001 -11.856 1.00 75.12 88 ALA A N 1
ATOM 632 C CA . ALA A 1 88 ? 8.632 -10.922 -10.401 1.00 75.12 88 ALA A CA 1
ATOM 633 C C . ALA A 1 88 ? 7.642 -9.916 -9.788 1.00 75.12 88 ALA A C 1
ATOM 635 O O . ALA A 1 88 ? 7.190 -10.099 -8.659 1.00 75.12 88 ALA A O 1
ATOM 636 N N . HIS A 1 89 ? 7.289 -8.862 -10.530 1.00 80.06 89 HIS A N 1
ATOM 637 C CA . HIS A 1 89 ? 6.294 -7.877 -10.113 1.00 80.06 89 HIS A CA 1
ATOM 638 C C . HIS A 1 89 ? 4.851 -8.391 -10.222 1.00 80.06 89 HIS A C 1
ATOM 640 O O . HIS A 1 89 ? 3.983 -7.990 -9.450 1.00 80.06 89 HIS A O 1
ATOM 646 N N . ALA A 1 90 ? 4.579 -9.273 -11.183 1.00 79.94 90 ALA A N 1
ATOM 647 C CA . ALA A 1 90 ? 3.234 -9.755 -11.440 1.00 79.94 90 ALA A CA 1
ATOM 648 C C . ALA A 1 90 ? 2.778 -10.754 -10.368 1.00 79.94 90 ALA A C 1
ATOM 650 O O . ALA A 1 90 ? 3.417 -11.779 -10.141 1.00 79.94 90 ALA A O 1
ATOM 651 N N . LEU A 1 91 ? 1.602 -10.516 -9.779 1.00 77.81 91 LEU A N 1
ATOM 652 C CA . LEU A 1 91 ? 0.884 -11.551 -9.040 1.00 77.81 91 LEU A CA 1
ATOM 653 C C . LEU A 1 91 ? 0.108 -12.419 -10.049 1.00 77.81 91 LEU A C 1
ATOM 655 O O . LEU A 1 91 ? -0.880 -11.946 -10.619 1.00 77.81 91 LEU A O 1
ATOM 659 N N . PRO A 1 92 ? 0.512 -13.675 -10.315 1.00 79.50 92 PRO A N 1
ATOM 660 C CA . PRO A 1 92 ? -0.223 -14.516 -11.249 1.00 79.50 92 PRO A CA 1
ATOM 661 C C . PRO A 1 92 ? -1.614 -14.829 -10.689 1.00 79.50 92 PRO A C 1
ATOM 663 O O . PRO A 1 92 ? -1.772 -15.052 -9.491 1.00 79.50 92 PRO A O 1
ATOM 666 N N . VAL A 1 93 ? -2.624 -14.937 -11.561 1.00 82.56 93 VAL A N 1
ATOM 667 C CA . VAL A 1 93 ? -4.014 -15.255 -11.162 1.00 82.56 93 VAL A CA 1
ATOM 668 C C . VAL A 1 93 ? -4.089 -16.521 -10.300 1.00 82.56 93 VAL A C 1
ATOM 670 O O . VAL A 1 93 ? -4.869 -16.593 -9.351 1.00 82.56 93 VAL A O 1
ATOM 673 N N . ALA A 1 94 ? -3.235 -17.507 -10.589 1.00 82.94 94 ALA A N 1
ATOM 674 C CA . ALA A 1 94 ? -3.125 -18.739 -9.813 1.00 82.94 94 ALA A CA 1
ATOM 675 C C . ALA A 1 94 ? -2.732 -18.502 -8.340 1.00 82.94 94 ALA A C 1
ATOM 677 O O . ALA A 1 94 ? -3.140 -19.271 -7.472 1.00 82.94 94 ALA A O 1
ATOM 678 N N . ALA A 1 95 ? -1.997 -17.427 -8.044 1.00 84.75 95 ALA A N 1
ATOM 679 C CA . ALA A 1 95 ? -1.591 -17.050 -6.695 1.00 84.75 95 ALA A CA 1
ATOM 680 C C . ALA A 1 95 ? -2.623 -16.172 -5.967 1.00 84.75 95 ALA A C 1
ATOM 682 O O . ALA A 1 95 ? -2.503 -16.008 -4.757 1.00 84.75 95 ALA A O 1
ATOM 683 N N . CYS A 1 96 ? -3.665 -15.650 -6.632 1.00 87.38 96 CYS A N 1
ATOM 684 C CA . CYS A 1 96 ? -4.635 -14.741 -6.002 1.00 87.38 96 CYS A CA 1
ATOM 685 C C . CYS A 1 96 ? -5.302 -15.341 -4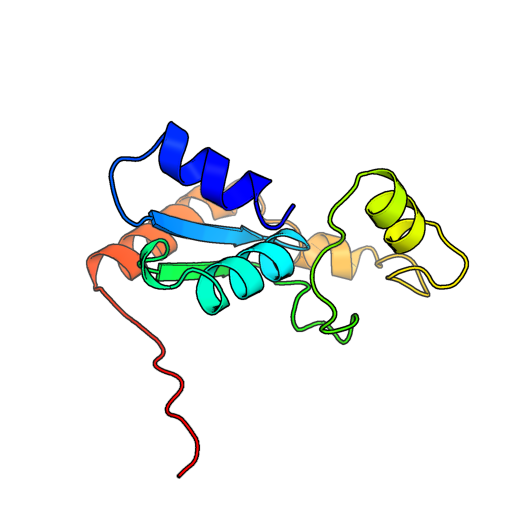.758 1.00 87.38 96 CYS A C 1
ATOM 687 O O . CYS A 1 96 ? -5.453 -14.658 -3.751 1.00 87.38 96 CYS A O 1
ATOM 689 N N . ARG A 1 97 ? -5.675 -16.629 -4.797 1.00 90.25 97 ARG A N 1
ATOM 690 C CA . ARG A 1 97 ? -6.285 -17.296 -3.632 1.00 90.25 97 ARG A CA 1
ATOM 691 C C . ARG A 1 97 ? -5.320 -17.383 -2.456 1.00 90.25 97 ARG A C 1
ATOM 693 O O . ARG A 1 97 ? -5.715 -17.120 -1.328 1.00 90.25 97 ARG A O 1
ATOM 700 N N . GLN A 1 98 ? -4.068 -17.733 -2.733 1.00 89.19 98 GLN A N 1
ATOM 701 C CA . GLN A 1 98 ? -3.029 -17.817 -1.713 1.00 89.19 98 GLN A CA 1
ATOM 702 C C . GLN A 1 98 ? -2.696 -16.434 -1.147 1.00 89.19 98 GLN A C 1
ATOM 704 O O . GLN A 1 98 ? -2.520 -16.298 0.057 1.00 89.19 98 GLN A O 1
ATOM 709 N N . PHE A 1 99 ? -2.665 -15.409 -1.997 1.00 90.25 99 PHE A N 1
ATOM 710 C CA . PHE A 1 99 ? -2.448 -14.028 -1.589 1.00 90.25 99 PHE A CA 1
ATOM 711 C C . PHE A 1 99 ? -3.549 -13.527 -0.650 1.00 90.25 99 PHE A C 1
ATOM 713 O O . PHE A 1 99 ? -3.243 -13.018 0.423 1.00 90.25 99 PHE A O 1
ATOM 720 N N . VAL A 1 100 ? -4.821 -13.729 -1.014 1.00 91.62 100 VAL A N 1
ATOM 721 C CA . VAL A 1 100 ? -5.954 -13.360 -0.151 1.00 91.62 100 VAL A CA 1
ATOM 722 C C . VAL A 1 100 ? -5.884 -14.112 1.173 1.00 91.62 100 VAL A C 1
ATOM 724 O O . VAL A 1 100 ? -5.977 -13.481 2.217 1.00 91.62 100 VAL A O 1
ATOM 727 N N . ALA A 1 101 ? -5.654 -15.429 1.142 1.00 90.94 101 ALA A N 1
ATOM 728 C CA . ALA A 1 101 ? -5.545 -16.228 2.360 1.00 90.94 101 ALA A CA 1
ATOM 729 C C . ALA A 1 101 ? -4.432 -15.714 3.284 1.00 90.94 101 ALA A C 1
ATOM 731 O O . ALA A 1 101 ? -4.673 -15.543 4.471 1.00 90.94 101 ALA A O 1
ATOM 732 N N . LEU A 1 102 ? -3.250 -15.412 2.738 1.00 90.88 102 LEU A N 1
ATOM 733 C CA . LEU A 1 102 ? -2.118 -14.884 3.500 1.00 90.88 102 LEU A CA 1
ATOM 734 C C . LEU A 1 102 ? -2.414 -13.506 4.109 1.00 90.88 102 LEU A C 1
ATOM 736 O O . LEU A 1 102 ? -2.068 -13.257 5.259 1.00 90.88 102 LEU A O 1
ATOM 740 N N . VAL A 1 103 ? -3.041 -12.608 3.344 1.00 91.31 103 VAL A N 1
ATOM 741 C CA . VAL A 1 103 ? -3.401 -11.266 3.824 1.00 91.31 103 VAL A CA 1
ATOM 742 C C . VAL A 1 103 ? -4.470 -11.339 4.912 1.00 91.31 103 VAL A C 1
ATOM 744 O O . VAL A 1 103 ? -4.332 -10.673 5.935 1.00 91.31 103 VAL A O 1
ATOM 747 N N . THR A 1 104 ? -5.510 -12.150 4.718 1.00 92.31 104 THR A N 1
ATOM 748 C CA . THR A 1 104 ? -6.562 -12.352 5.720 1.00 92.31 104 THR A CA 1
ATOM 749 C C . THR A 1 104 ? -5.980 -12.912 7.010 1.00 92.31 104 THR A C 1
ATOM 751 O O . THR A 1 104 ? -6.199 -12.344 8.070 1.00 92.31 104 THR A O 1
ATOM 754 N N . ASP A 1 105 ? -5.171 -13.960 6.906 1.00 92.19 105 ASP A N 1
ATOM 755 C CA . ASP A 1 105 ? -4.506 -14.599 8.038 1.00 92.19 105 ASP A CA 1
ATOM 756 C C . ASP A 1 105 ? -3.572 -13.631 8.796 1.00 92.19 105 ASP A C 1
ATOM 758 O O . ASP A 1 105 ? -3.599 -13.575 10.024 1.00 92.19 105 ASP A O 1
ATOM 762 N N . PHE A 1 106 ? -2.808 -12.790 8.089 1.00 89.25 106 PHE A N 1
ATOM 763 C CA . PHE A 1 106 ? -2.004 -11.727 8.706 1.00 89.25 106 PHE A CA 1
ATOM 764 C C . PHE A 1 106 ? -2.858 -10.725 9.500 1.00 89.25 106 PHE A C 1
ATOM 766 O O . PHE A 1 106 ? -2.520 -10.396 10.639 1.00 89.25 106 PHE A O 1
ATOM 773 N N . ILE A 1 107 ? -3.970 -10.262 8.916 1.00 91.50 107 ILE A N 1
ATOM 774 C CA . ILE A 1 107 ? -4.897 -9.321 9.560 1.00 91.50 107 ILE A CA 1
ATOM 775 C C . ILE A 1 107 ? -5.548 -9.963 10.793 1.00 91.50 107 ILE A C 1
ATOM 777 O O . ILE A 1 107 ? -5.551 -9.365 11.865 1.00 91.50 107 ILE A O 1
ATOM 781 N N . GLU A 1 108 ? -6.065 -11.186 10.664 1.00 91.94 108 GLU A N 1
ATOM 782 C CA . GLU A 1 108 ? -6.787 -11.889 11.731 1.00 91.94 108 GLU A CA 1
ATOM 783 C C . GLU A 1 108 ? -5.901 -12.204 12.939 1.00 91.94 108 GLU A C 1
ATOM 785 O O . GLU A 1 108 ? -6.369 -12.151 14.078 1.00 91.94 108 GLU A O 1
ATOM 790 N N . ARG A 1 109 ? -4.611 -12.489 12.721 1.00 90.12 109 ARG A N 1
ATOM 791 C CA . ARG A 1 109 ? -3.658 -12.685 13.821 1.00 90.12 109 ARG A CA 1
ATOM 792 C C . ARG A 1 109 ? -3.266 -11.391 14.532 1.00 90.12 109 ARG A C 1
ATOM 794 O O . ARG A 1 109 ? -2.770 -11.454 15.656 1.00 90.12 109 ARG A O 1
ATOM 801 N N . GLY A 1 110 ? -3.467 -10.232 13.903 1.00 86.38 110 GLY A N 1
ATOM 802 C CA . GLY A 1 110 ? -2.984 -8.951 14.419 1.00 86.38 110 GLY A CA 1
ATOM 803 C C . GLY A 1 110 ? -1.455 -8.863 14.461 1.00 86.38 110 GLY A C 1
ATOM 804 O O . GLY A 1 110 ? -0.897 -8.141 15.295 1.00 86.38 110 GLY A O 1
ATOM 805 N N . ASP A 1 111 ? -0.772 -9.617 13.592 1.00 79.75 111 ASP A N 1
ATOM 806 C CA . ASP A 1 111 ? 0.684 -9.590 13.491 1.00 79.75 111 ASP A CA 1
ATOM 807 C C . ASP A 1 111 ? 1.146 -8.190 13.065 1.00 79.75 111 ASP A C 1
ATOM 809 O O . ASP A 1 111 ? 0.595 -7.569 12.158 1.00 79.75 111 ASP A O 1
ATOM 813 N N . ARG A 1 112 ? 2.197 -7.677 13.708 1.00 73.62 112 ARG A N 1
ATOM 814 C CA . ARG A 1 112 ? 2.767 -6.365 13.381 1.00 73.62 112 ARG A CA 1
ATOM 815 C C . ARG A 1 112 ? 4.274 -6.359 13.558 1.00 73.62 112 ARG A C 1
ATOM 817 O O . ARG A 1 112 ? 4.789 -6.730 14.611 1.00 73.62 112 ARG A O 1
ATOM 824 N N . PHE A 1 113 ? 4.982 -5.876 12.542 1.00 67.00 113 PHE A N 1
ATOM 825 C CA . PHE A 1 113 ? 6.392 -5.528 12.668 1.00 67.00 113 PHE A CA 1
ATOM 826 C C . PHE A 1 113 ? 6.480 -4.130 13.275 1.00 67.00 113 PHE A C 1
ATOM 828 O O . PHE A 1 113 ? 6.270 -3.130 12.593 1.00 67.00 113 PHE A O 1
ATOM 835 N N . VAL A 1 114 ? 6.749 -4.055 14.578 1.00 59.91 114 VAL A N 1
ATOM 836 C CA . VAL A 1 114 ? 7.018 -2.776 15.239 1.00 59.91 114 VAL A CA 1
ATOM 837 C C . VAL A 1 114 ? 8.473 -2.414 14.964 1.00 59.91 114 VAL A C 1
ATOM 839 O O . VAL A 1 114 ? 9.383 -3.073 15.465 1.00 59.91 114 VAL A O 1
ATOM 842 N N . VAL A 1 115 ? 8.702 -1.376 14.161 1.00 54.34 115 VAL A N 1
ATOM 843 C CA . VAL A 1 115 ? 10.028 -0.758 14.065 1.00 54.34 115 VAL A CA 1
ATOM 844 C C . VAL A 1 115 ? 10.215 0.054 15.344 1.00 54.34 115 VAL A C 1
ATOM 846 O O . VAL A 1 115 ? 9.622 1.118 15.493 1.00 54.34 115 VAL A O 1
ATOM 849 N N . ALA A 1 116 ? 10.965 -0.488 16.304 1.00 45.97 116 ALA A N 1
ATOM 850 C CA . ALA A 1 116 ? 11.355 0.265 17.490 1.00 45.97 116 ALA A CA 1
ATOM 851 C C . ALA A 1 116 ? 12.249 1.442 17.067 1.00 45.97 116 ALA A C 1
ATOM 853 O O . ALA A 1 116 ? 13.132 1.263 16.222 1.00 45.97 116 ALA A O 1
ATOM 854 N N . GLU A 1 117 ? 12.032 2.631 17.637 1.00 47.91 117 GLU A N 1
ATOM 855 C CA . GLU A 1 117 ? 12.990 3.725 17.464 1.00 47.91 117 GLU A CA 1
ATOM 856 C C . GLU A 1 117 ? 14.356 3.284 18.013 1.00 47.91 117 GLU A C 1
ATOM 858 O O . GLU A 1 117 ? 14.414 2.658 19.078 1.00 47.91 117 GLU A O 1
ATOM 863 N N . PRO A 1 118 ? 15.460 3.561 17.297 1.00 48.84 118 PRO A N 1
ATOM 864 C CA . PRO A 1 118 ? 16.782 3.357 17.861 1.00 48.84 118 PRO A CA 1
ATOM 865 C C . PRO A 1 118 ? 16.933 4.260 19.092 1.00 48.84 118 PRO A C 1
ATOM 867 O O . PRO A 1 118 ? 16.624 5.450 19.029 1.00 48.84 118 PRO A O 1
ATOM 870 N N . ALA A 1 119 ? 17.359 3.649 20.200 1.00 53.44 119 ALA A N 1
ATOM 871 C CA . ALA A 1 119 ? 17.606 4.308 21.482 1.00 53.44 119 ALA A CA 1
ATOM 872 C C . ALA A 1 119 ? 18.696 5.388 21.407 1.00 53.44 119 ALA A C 1
ATOM 874 O O . ALA A 1 119 ? 19.627 5.237 20.579 1.00 53.44 119 ALA A O 1
#

Foldseek 3Di:
DQCVVVVVLVVPDDFADAAEAAECRLLVQVVNCVVPVRNHLHYHYHNYPCPVPQDVDHDDPDPVSNCCQCPNPPHSDPDDDDPVSVVSRDDDPVCPVVVVVVVVVCVVVSDDDDPDDDD

Sequence (119 aa):
MRRASSDFIRAVVDGPVHLLAESAGGAAGCWLAVLEPALVDSLILVAPAAFAGASHAPPPSSPEAMELRLFGPRPAWSEPPTGEDRAAHALPVAACRQFVALVTDFIERGDRFVVAEPA